Protein AF-A0A523SLI8-F1 (afdb_monomer)

Radius of gyration: 18.18 Å; Cα contacts (8 Å, |Δi|>4): 102; chains: 1; bounding box: 48×13×48 Å

Foldseek 3Di:
DVVLVVLLVVLVVQLVVLVVLLVVLVVLQVVLLVLCVVPDPDFDDDPSQRQDDDPDPSNVVSNVSNVSSVVSNVSSVVSNVVSVVVSVVSD

Secondary structure (DSSP, 8-state):
-HHHHHHHHHHHHHHHHHHHHHHHHHHHHHHHHHHHHHH-SS--EETTEE----SSHHHHHHHHHHHHHHHHHHHHHHHHHHHHHHHHHH-

Nearest PDB structures (foldseek):
  6h2f-assembly1_H  TM=8.607E-01  e=3.826E-01  Aeromonas hydrophila subsp. hydrophila AL09-71

Solvent-accessible surface area (backbone atoms only — not comparable to full-atom values): 4759 Å² total; per-residue (Å²): 111,67,70,57,51,54,53,51,53,52,35,53,53,52,28,51,51,15,48,50,38,27,53,52,11,52,52,32,34,54,51,14,51,51,48,40,61,75,73,37,95,78,67,45,66,60,94,88,44,62,69,57,75,56,97,49,73,66,35,58,52,16,42,51,33,35,54,51,11,53,53,31,32,55,50,11,49,52,42,29,51,51,32,52,53,54,48,65,74,74,110

pLDDT: mean 81.46, std 8.68, range [56.16, 93.38]

Mean predicted aligned error: 7.19 Å

Structure (mmCIF, N/CA/C/O backbone):
data_AF-A0A523SLI8-F1
#
_entry.id   AF-A0A523SLI8-F1
#
loop_
_atom_site.group_PDB
_atom_site.id
_atom_site.type_symbol
_atom_site.label_atom_id
_atom_site.label_alt_id
_atom_site.label_comp_id
_atom_site.label_asym_id
_atom_site.label_entity_id
_atom_site.label_seq_id
_atom_site.pdbx_PDB_ins_code
_atom_site.Cartn_x
_atom_site.Cartn_y
_atom_site.Cartn_z
_atom_site.occupancy
_atom_site.B_iso_or_equiv
_atom_site.auth_seq_id
_atom_site.auth_comp_id
_atom_site.auth_asym_id
_atom_site.auth_atom_id
_atom_site.pdbx_PDB_model_num
ATOM 1 N N . MET A 1 1 ? 26.932 -2.027 -25.769 1.00 64.50 1 MET A N 1
ATOM 2 C CA . MET A 1 1 ? 26.164 -3.279 -25.594 1.00 64.50 1 MET A CA 1
ATOM 3 C C . MET A 1 1 ? 26.068 -3.627 -24.114 1.00 64.50 1 MET A C 1
ATOM 5 O O . MET A 1 1 ? 24.961 -3.694 -23.610 1.00 64.50 1 MET A O 1
ATOM 9 N N . GLU A 1 2 ? 27.193 -3.724 -23.400 1.00 76.00 2 GLU A N 1
ATOM 10 C CA . GLU A 1 2 ? 27.246 -4.057 -21.961 1.00 76.00 2 GLU A CA 1
ATOM 11 C C . GLU A 1 2 ? 26.495 -3.062 -21.055 1.00 76.00 2 GLU A C 1
ATOM 13 O O . GLU A 1 2 ? 25.666 -3.476 -20.256 1.00 76.00 2 GLU A O 1
ATOM 18 N N . TYR A 1 3 ? 26.637 -1.750 -21.298 1.00 74.38 3 TYR A N 1
ATOM 19 C CA . TYR A 1 3 ? 25.900 -0.703 -20.566 1.00 74.38 3 TYR A CA 1
ATOM 20 C C . TYR A 1 3 ? 24.367 -0.843 -20.631 1.00 74.38 3 TYR A C 1
ATOM 22 O O . TYR A 1 3 ? 23.675 -0.603 -19.647 1.00 74.38 3 TYR A O 1
ATOM 30 N N . LEU A 1 4 ? 23.817 -1.228 -21.789 1.00 74.62 4 LEU A N 1
ATOM 31 C CA . LEU A 1 4 ? 22.368 -1.415 -21.940 1.00 74.62 4 LEU A CA 1
ATOM 32 C C . LEU A 1 4 ? 21.898 -2.700 -21.248 1.00 74.62 4 LEU A C 1
ATOM 34 O O . LEU A 1 4 ? 20.798 -2.734 -20.704 1.00 74.62 4 LEU A O 1
ATOM 38 N N . HIS A 1 5 ? 22.744 -3.731 -21.235 1.00 77.62 5 HIS A N 1
ATOM 39 C CA . HIS A 1 5 ? 22.453 -4.995 -20.570 1.00 77.62 5 HIS A CA 1
ATOM 40 C C . HIS A 1 5 ? 22.441 -4.842 -19.042 1.00 77.62 5 HIS A C 1
ATOM 42 O O . HIS A 1 5 ? 21.518 -5.316 -18.385 1.00 77.62 5 HIS A O 1
ATOM 48 N N . GLU A 1 6 ? 23.413 -4.121 -18.481 1.00 78.88 6 GLU A N 1
ATOM 49 C CA . GLU A 1 6 ? 23.503 -3.854 -17.041 1.00 78.88 6 GLU A CA 1
ATOM 50 C C . GLU A 1 6 ? 22.310 -3.024 -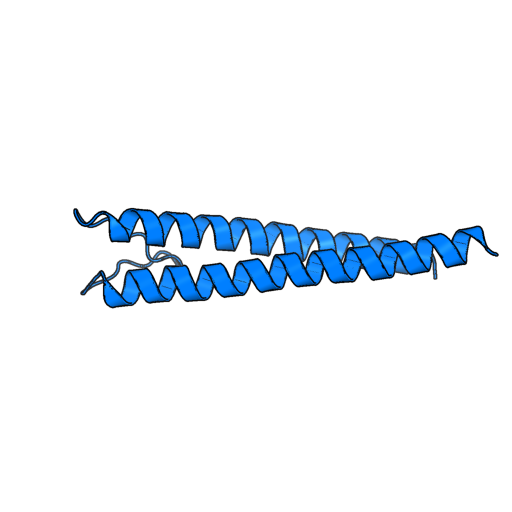16.544 1.00 78.88 6 GLU A C 1
ATOM 52 O O . GLU A 1 6 ? 21.664 -3.370 -15.556 1.00 78.88 6 GLU A O 1
ATOM 57 N N . LYS A 1 7 ? 21.913 -1.997 -17.305 1.00 76.69 7 LYS A N 1
ATOM 58 C CA . LYS A 1 7 ? 20.748 -1.165 -16.976 1.00 76.69 7 LYS A CA 1
ATOM 59 C C . LYS A 1 7 ? 19.418 -1.918 -17.082 1.00 76.69 7 LYS A C 1
ATOM 61 O O . LYS A 1 7 ? 18.493 -1.660 -16.312 1.00 76.69 7 LYS A O 1
ATOM 66 N N . ALA A 1 8 ? 19.309 -2.854 -18.027 1.00 74.88 8 ALA A N 1
ATOM 67 C CA . ALA A 1 8 ? 18.142 -3.725 -18.149 1.00 74.88 8 ALA A CA 1
ATOM 68 C C . ALA A 1 8 ? 18.036 -4.703 -16.966 1.00 74.88 8 ALA A C 1
ATOM 70 O O . ALA A 1 8 ? 16.937 -4.967 -16.473 1.00 74.88 8 ALA A O 1
ATOM 71 N N . GLU A 1 9 ? 19.167 -5.21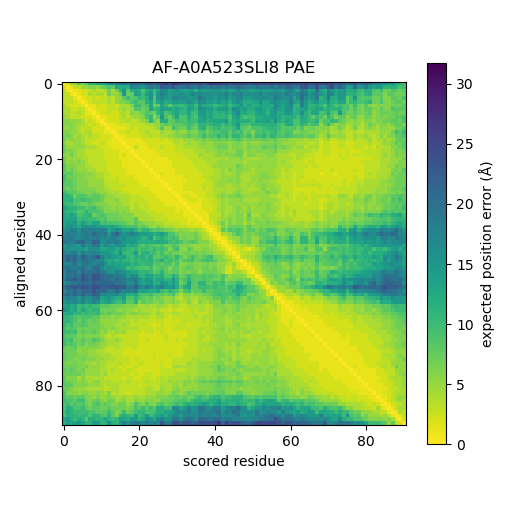6 -16.482 1.00 79.25 9 GLU A N 1
ATOM 72 C CA . GLU A 1 9 ? 19.215 -6.112 -15.329 1.00 79.25 9 GLU A CA 1
ATOM 73 C C . GLU A 1 9 ? 18.913 -5.381 -14.010 1.00 79.25 9 GLU A C 1
ATOM 75 O O . GLU A 1 9 ? 18.114 -5.871 -13.206 1.00 79.25 9 GLU A O 1
ATOM 80 N N . GLU A 1 10 ? 19.441 -4.168 -13.839 1.00 78.88 10 GLU A N 1
ATOM 81 C CA . GLU A 1 10 ? 19.122 -3.279 -12.716 1.00 78.88 10 GLU A CA 1
ATOM 82 C C . GLU A 1 10 ? 17.638 -2.876 -12.715 1.00 78.88 10 GLU A C 1
ATOM 84 O O . GLU A 1 10 ? 16.962 -2.935 -11.685 1.00 78.88 10 GLU A O 1
ATOM 89 N N . SER A 1 11 ? 17.082 -2.549 -13.886 1.00 75.25 11 SER A N 1
ATOM 90 C CA . SER A 1 11 ? 15.656 -2.248 -14.039 1.00 75.25 11 SER A CA 1
ATOM 91 C C . SER A 1 11 ? 14.770 -3.428 -13.630 1.00 75.25 11 SER A C 1
ATOM 93 O O . SER A 1 11 ? 13.782 -3.222 -12.926 1.00 75.25 11 SER A O 1
ATOM 95 N N . ARG A 1 12 ? 15.144 -4.665 -13.988 1.00 78.88 12 ARG A N 1
ATOM 96 C CA . ARG A 1 12 ? 14.423 -5.882 -13.578 1.00 78.88 12 ARG A CA 1
ATOM 97 C C . ARG A 1 12 ? 14.467 -6.091 -12.064 1.00 78.88 12 ARG A C 1
ATOM 99 O O . ARG A 1 12 ? 13.469 -6.500 -11.473 1.00 78.88 12 ARG A O 1
ATOM 106 N N . HIS A 1 13 ? 15.607 -5.821 -11.430 1.00 86.12 13 HIS A N 1
AT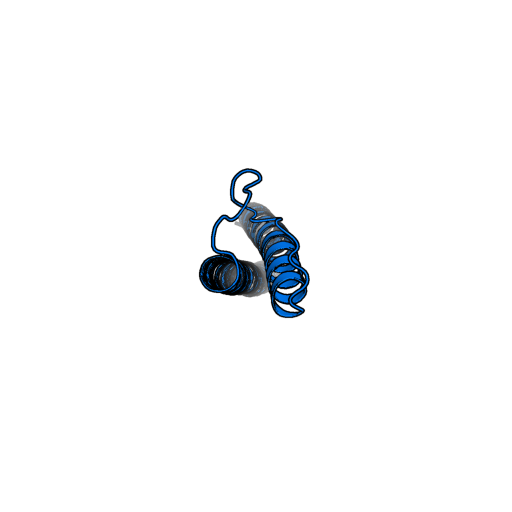OM 107 C CA . HIS A 1 13 ? 15.716 -5.889 -9.974 1.00 86.12 13 HIS A CA 1
ATOM 108 C C . HIS A 1 13 ? 14.798 -4.860 -9.301 1.00 86.12 13 HIS A C 1
ATOM 110 O O . HIS A 1 13 ? 14.017 -5.209 -8.417 1.00 86.12 13 HIS A O 1
ATOM 116 N N . ASN A 1 14 ? 14.829 -3.618 -9.780 1.00 85.50 14 ASN A N 1
ATOM 117 C CA . ASN A 1 14 ? 14.028 -2.522 -9.245 1.00 85.50 14 ASN A CA 1
ATOM 118 C C . ASN A 1 14 ? 12.517 -2.721 -9.455 1.00 85.50 14 ASN A C 1
ATOM 120 O O . ASN A 1 14 ? 11.721 -2.406 -8.570 1.00 85.50 14 ASN A O 1
ATOM 124 N N . GLU A 1 15 ? 12.113 -3.313 -10.581 1.00 83.50 15 GLU A N 1
ATOM 125 C CA . GLU A 1 15 ? 10.732 -3.744 -10.827 1.00 83.50 15 GLU A CA 1
ATOM 126 C C . GLU A 1 15 ? 10.276 -4.739 -9.744 1.00 83.50 15 GLU A C 1
ATOM 128 O O . GLU A 1 15 ? 9.214 -4.572 -9.143 1.00 83.50 15 GLU A O 1
ATOM 133 N N . ASN A 1 16 ? 11.121 -5.720 -9.409 1.00 88.19 16 ASN A N 1
ATOM 134 C CA . ASN A 1 16 ? 10.830 -6.701 -8.365 1.00 88.19 16 ASN A CA 1
ATOM 135 C C . ASN A 1 16 ? 10.717 -6.058 -6.968 1.00 88.19 16 ASN A C 1
ATOM 137 O O . ASN A 1 16 ? 9.859 -6.446 -6.177 1.00 88.19 16 ASN A O 1
ATOM 141 N N . VAL A 1 17 ? 11.530 -5.037 -6.673 1.00 89.88 17 VAL A N 1
ATOM 142 C CA . VAL A 1 17 ? 11.414 -4.246 -5.433 1.00 89.88 17 VAL A CA 1
ATOM 143 C C . VAL A 1 17 ? 10.064 -3.520 -5.372 1.00 89.88 17 VAL A C 1
ATOM 145 O O . VAL A 1 17 ? 9.383 -3.586 -4.348 1.00 89.88 17 VAL A O 1
ATOM 148 N N . GLY A 1 18 ? 9.632 -2.891 -6.471 1.00 88.94 18 GLY A N 1
ATOM 149 C CA . GLY A 1 18 ? 8.306 -2.268 -6.578 1.00 88.94 18 GLY A CA 1
ATOM 150 C C . GLY A 1 18 ? 7.162 -3.256 -6.319 1.00 88.94 18 GLY A C 1
ATOM 151 O O . GLY A 1 18 ? 6.233 -2.957 -5.557 1.00 88.94 18 GLY A O 1
ATOM 152 N N . TYR A 1 19 ? 7.273 -4.475 -6.855 1.00 88.81 19 TYR A N 1
ATOM 153 C CA . TYR A 1 19 ? 6.327 -5.557 -6.577 1.00 88.81 19 TYR A CA 1
ATOM 154 C C . TYR A 1 19 ? 6.324 -5.977 -5.104 1.00 88.81 19 TYR A C 1
ATOM 156 O O . TYR A 1 19 ? 5.248 -6.119 -4.523 1.00 88.81 19 TYR A O 1
ATOM 164 N N . MET A 1 20 ? 7.488 -6.131 -4.466 1.00 91.50 20 MET A N 1
ATOM 165 C CA . MET A 1 20 ? 7.565 -6.493 -3.044 1.00 91.50 20 MET A CA 1
ATOM 166 C C . MET A 1 20 ? 6.947 -5.423 -2.136 1.00 91.50 20 MET A C 1
ATOM 168 O O . MET A 1 20 ? 6.234 -5.764 -1.193 1.00 91.50 20 MET A O 1
ATOM 172 N N . ILE A 1 21 ? 7.161 -4.137 -2.440 1.00 92.69 21 ILE A N 1
ATOM 173 C CA . ILE A 1 21 ? 6.546 -3.016 -1.708 1.00 92.69 21 ILE A CA 1
ATOM 174 C C . ILE A 1 21 ? 5.021 -3.054 -1.859 1.00 92.69 21 ILE A C 1
ATOM 176 O O . ILE A 1 21 ? 4.295 -2.926 -0.871 1.00 92.69 21 ILE A O 1
ATOM 180 N N . THR A 1 22 ? 4.535 -3.292 -3.079 1.00 91.69 22 THR A N 1
ATOM 181 C CA . THR A 1 22 ? 3.101 -3.463 -3.351 1.00 91.69 22 THR A CA 1
ATOM 182 C C . THR A 1 22 ? 2.525 -4.627 -2.541 1.00 91.69 22 THR A C 1
ATOM 184 O O . THR A 1 22 ? 1.496 -4.472 -1.883 1.00 91.69 22 THR A O 1
ATOM 187 N N . LEU A 1 23 ? 3.209 -5.775 -2.528 1.00 93.38 23 LEU A N 1
ATOM 188 C CA . LEU A 1 23 ? 2.785 -6.970 -1.797 1.00 93.38 23 LEU A CA 1
ATOM 1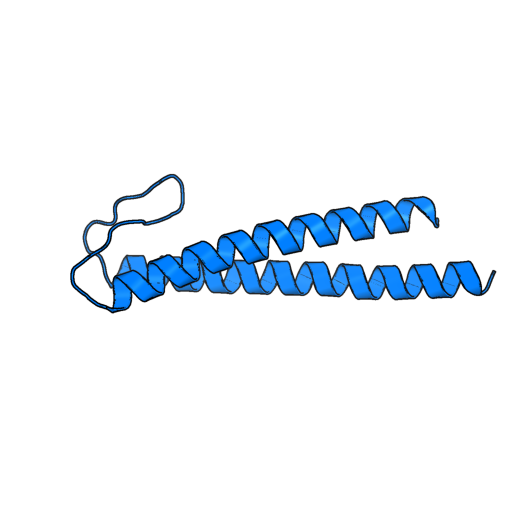89 C C . LEU A 1 23 ? 2.722 -6.719 -0.283 1.00 93.38 23 LEU A C 1
ATOM 191 O O . LEU A 1 23 ? 1.747 -7.094 0.366 1.00 93.38 23 LEU A O 1
ATOM 195 N N . ALA A 1 24 ? 3.727 -6.036 0.274 1.00 92.56 24 ALA A N 1
ATOM 196 C CA . ALA A 1 2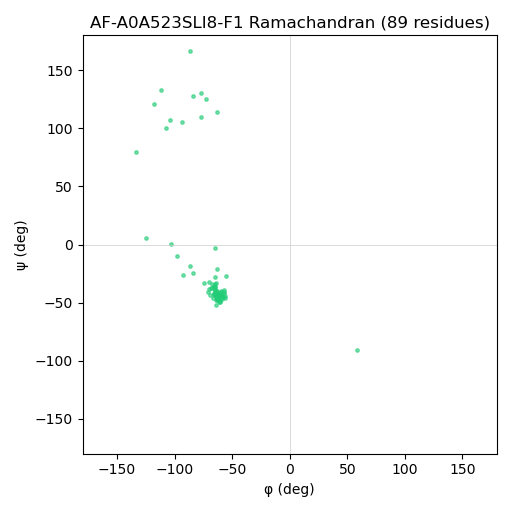4 ? 3.726 -5.623 1.673 1.00 92.56 24 ALA A CA 1
ATOM 197 C C . ALA A 1 24 ? 2.527 -4.711 1.980 1.00 92.56 24 ALA A C 1
ATOM 199 O O . ALA A 1 24 ? 1.831 -4.926 2.972 1.00 92.56 24 ALA A O 1
ATOM 200 N N . GLY A 1 25 ? 2.232 -3.752 1.096 1.00 91.81 25 GLY A N 1
ATOM 201 C CA . GLY A 1 25 ? 1.046 -2.902 1.194 1.00 91.81 25 GLY A CA 1
ATOM 202 C C . GLY A 1 25 ? -0.260 -3.701 1.254 1.00 91.81 25 GLY A C 1
ATOM 203 O O . GLY A 1 25 ? -1.090 -3.437 2.120 1.00 91.81 25 GLY A O 1
ATOM 204 N N . VAL A 1 26 ? -0.423 -4.734 0.418 1.00 92.00 26 VAL A N 1
ATOM 205 C CA . VAL A 1 26 ? -1.596 -5.632 0.463 1.00 92.00 26 VAL A CA 1
ATOM 206 C C . VAL A 1 26 ? -1.704 -6.361 1.806 1.00 92.00 26 VAL A C 1
ATOM 208 O O . VAL A 1 26 ? -2.793 -6.436 2.375 1.00 92.00 26 VAL A O 1
ATOM 211 N N . VAL A 1 27 ? -0.594 -6.876 2.342 1.00 92.88 27 VAL A N 1
ATOM 212 C CA . VAL A 1 27 ? -0.587 -7.575 3.639 1.00 92.88 27 VAL A CA 1
ATOM 213 C C . VAL A 1 27 ? -1.010 -6.638 4.771 1.00 92.88 27 VAL A C 1
ATOM 215 O O . VAL A 1 27 ? -1.861 -7.006 5.582 1.00 92.88 27 VAL A O 1
ATOM 218 N N . PHE A 1 28 ? -0.475 -5.414 4.804 1.00 89.00 28 PHE A N 1
ATOM 219 C CA . PHE A 1 28 ? -0.883 -4.409 5.788 1.00 89.00 28 PHE A CA 1
ATOM 220 C C . PHE A 1 28 ? -2.343 -3.985 5.617 1.00 89.00 28 PHE A C 1
ATOM 222 O O . PHE A 1 28 ? -3.014 -3.741 6.619 1.00 89.00 28 PHE A O 1
ATOM 229 N N . LEU A 1 29 ? -2.855 -3.944 4.382 1.00 88.06 29 LEU A N 1
ATOM 230 C CA . LEU A 1 29 ? -4.253 -3.613 4.115 1.00 88.06 29 LEU A CA 1
ATOM 231 C C . LEU A 1 29 ? -5.173 -4.678 4.713 1.00 88.06 29 LEU A C 1
ATOM 233 O O . LEU A 1 29 ? -6.054 -4.354 5.502 1.00 88.06 29 LEU A O 1
ATOM 237 N N . ILE A 1 30 ? -4.920 -5.951 4.398 1.00 90.00 30 ILE A N 1
ATOM 238 C CA . ILE A 1 30 ? -5.698 -7.080 4.920 1.00 90.00 30 ILE A CA 1
ATOM 239 C C . ILE A 1 30 ? -5.607 -7.125 6.449 1.00 90.00 30 ILE A C 1
ATOM 241 O O . ILE A 1 30 ? -6.629 -7.267 7.117 1.00 90.00 30 ILE A O 1
ATOM 245 N N . GLY A 1 31 ? -4.405 -6.962 7.010 1.00 87.88 31 GLY A N 1
ATOM 246 C CA . GLY A 1 31 ? -4.187 -6.962 8.456 1.00 87.88 31 GLY A CA 1
ATOM 247 C C . GLY A 1 31 ? -4.911 -5.822 9.176 1.00 87.88 31 GLY A C 1
ATOM 248 O O . GLY A 1 31 ? -5.594 -6.067 10.169 1.00 87.88 31 GLY A O 1
ATOM 249 N N . GLY A 1 32 ? -4.813 -4.593 8.661 1.00 85.19 32 GLY A N 1
ATOM 250 C CA . GLY A 1 32 ? -5.502 -3.426 9.215 1.00 85.19 32 GLY A CA 1
ATOM 251 C C . GLY A 1 32 ? -7.022 -3.567 9.139 1.00 85.19 32 GLY A C 1
ATOM 252 O O . GLY A 1 32 ? -7.708 -3.374 10.140 1.00 85.19 32 GLY A O 1
ATOM 253 N N . THR A 1 33 ? -7.554 -3.996 7.990 1.00 83.38 33 THR A N 1
ATOM 254 C CA . THR A 1 33 ? -8.998 -4.199 7.807 1.00 83.38 33 THR A CA 1
ATOM 255 C C . THR A 1 33 ? -9.540 -5.325 8.689 1.00 83.38 33 THR A C 1
ATOM 257 O O . THR A 1 33 ? -10.588 -5.148 9.309 1.00 83.38 33 THR A O 1
ATOM 260 N N . LEU A 1 34 ? -8.833 -6.457 8.796 1.00 85.69 34 LEU A N 1
ATOM 261 C CA . LEU A 1 34 ? -9.215 -7.545 9.701 1.00 85.69 34 LEU A CA 1
ATOM 262 C C . LEU A 1 34 ? -9.214 -7.083 11.156 1.00 85.69 34 LEU A C 1
ATOM 264 O O . LEU A 1 34 ? -10.160 -7.381 11.881 1.00 85.69 34 LEU A O 1
ATOM 268 N N . LEU A 1 35 ? -8.192 -6.329 11.576 1.00 84.75 35 LEU A N 1
ATOM 269 C CA . LEU A 1 35 ? -8.116 -5.806 12.936 1.00 84.75 35 LEU A CA 1
ATOM 270 C C . LEU A 1 35 ? -9.296 -4.873 13.237 1.00 84.75 35 LEU A C 1
ATOM 272 O O . LEU A 1 35 ? -9.909 -4.995 14.297 1.00 84.75 35 LEU A O 1
ATOM 276 N N . THR A 1 36 ? -9.682 -3.996 12.309 1.00 80.75 36 THR A N 1
ATOM 277 C CA . THR A 1 36 ? -10.863 -3.146 12.510 1.00 80.75 36 THR A CA 1
ATOM 278 C C . THR A 1 36 ? -12.155 -3.962 12.555 1.00 80.75 36 THR A C 1
ATOM 280 O O . THR A 1 36 ? -12.983 -3.721 13.429 1.00 80.75 36 THR A O 1
ATOM 283 N N . ALA A 1 37 ? -12.304 -4.965 11.685 1.00 79.56 37 ALA A N 1
ATOM 284 C CA . ALA A 1 37 ? -13.493 -5.817 11.632 1.00 79.56 37 ALA A CA 1
ATOM 285 C C . ALA A 1 37 ? -13.707 -6.652 12.907 1.00 79.56 37 ALA A C 1
ATOM 287 O O . ALA A 1 37 ? -14.847 -6.899 13.284 1.00 79.56 37 ALA A O 1
ATOM 288 N N . VAL A 1 38 ? -12.635 -7.082 13.585 1.00 81.75 38 VAL A N 1
ATOM 289 C CA . VAL A 1 38 ? -12.756 -7.818 14.861 1.00 81.75 38 VAL A CA 1
ATOM 290 C C . VAL A 1 38 ? -12.917 -6.901 16.073 1.00 81.75 38 VAL A C 1
ATOM 292 O O . VAL A 1 38 ? -13.431 -7.337 17.099 1.00 81.75 38 VAL A O 1
ATOM 295 N N . THR A 1 39 ? -12.458 -5.650 15.982 1.00 76.88 39 THR A N 1
ATOM 296 C CA . THR A 1 39 ? -12.453 -4.714 17.119 1.00 76.88 39 THR A CA 1
ATOM 297 C C . THR A 1 39 ? -13.716 -3.850 17.164 1.00 76.88 39 THR A C 1
ATOM 299 O O . THR A 1 39 ? -14.097 -3.379 18.235 1.00 76.88 39 THR A O 1
ATOM 302 N N . VAL A 1 40 ? -14.364 -3.615 16.020 1.00 73.31 40 VAL A N 1
ATOM 303 C CA . VAL A 1 40 ? -15.510 -2.708 15.895 1.00 73.31 40 VAL A CA 1
ATOM 304 C C . VAL A 1 40 ? -16.742 -3.482 15.436 1.00 73.31 40 VAL A C 1
ATOM 306 O O . VAL A 1 40 ? -16.738 -4.073 14.361 1.00 73.31 40 VAL A O 1
ATOM 309 N N . SER A 1 41 ? -17.807 -3.450 16.242 1.00 71.31 41 SER A N 1
ATOM 310 C CA . SER A 1 41 ? -19.069 -4.141 15.940 1.00 71.31 41 SER A CA 1
ATOM 311 C C . SER A 1 41 ? -19.848 -3.507 14.783 1.00 71.31 41 SER A C 1
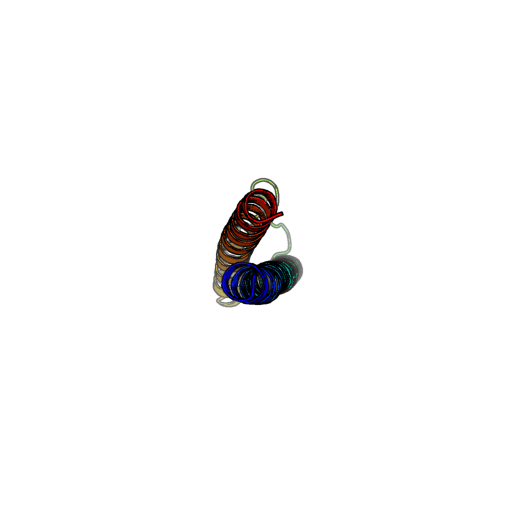ATOM 313 O O . SER A 1 41 ? -20.525 -4.222 14.053 1.00 71.31 41 SER A O 1
ATOM 315 N N . ASP A 1 42 ? -19.753 -2.183 14.620 1.00 74.62 42 ASP A N 1
ATOM 316 C CA . ASP A 1 42 ? -20.403 -1.422 13.544 1.00 74.62 42 ASP A CA 1
ATOM 317 C C . ASP A 1 42 ? -19.391 -0.441 12.916 1.00 74.62 42 ASP A C 1
ATOM 319 O O . ASP A 1 42 ? -19.267 0.711 13.341 1.00 74.62 42 ASP A O 1
ATOM 323 N N . PRO A 1 43 ? -18.516 -0.929 12.017 1.00 71.00 43 PRO A N 1
ATOM 324 C CA . PRO A 1 43 ? -17.466 -0.106 11.438 1.00 71.00 43 PRO A CA 1
ATOM 325 C C . PRO A 1 43 ? -18.048 0.891 10.435 1.00 71.00 43 PRO A C 1
ATOM 327 O O . PRO A 1 43 ? -18.682 0.505 9.457 1.00 71.00 43 PRO A O 1
ATOM 330 N N . GLU A 1 44 ? -17.766 2.178 10.634 1.00 77.69 44 GLU A N 1
ATOM 331 C CA . GLU A 1 44 ? -18.004 3.199 9.614 1.00 77.69 44 GLU A CA 1
ATOM 332 C C . GLU A 1 44 ? -16.921 3.143 8.530 1.00 77.69 44 GLU A C 1
ATOM 334 O O . GLU A 1 44 ? -15.718 3.142 8.823 1.00 77.69 44 GLU A O 1
ATOM 339 N N . TRP A 1 45 ? -17.358 3.122 7.269 1.00 78.25 45 TRP A N 1
ATOM 340 C CA . TRP A 1 45 ? -16.490 2.977 6.103 1.00 78.25 45 TRP A CA 1
ATOM 341 C C . TRP A 1 45 ? -16.455 4.254 5.276 1.00 78.25 45 TRP A C 1
ATOM 343 O O . TRP A 1 45 ? -17.490 4.794 4.890 1.00 78.25 45 TRP A O 1
ATOM 353 N N . PHE A 1 46 ? -15.252 4.683 4.910 1.00 75.94 46 PHE A N 1
ATOM 354 C CA . PHE A 1 46 ? -15.038 5.608 3.806 1.00 75.94 46 PHE A CA 1
ATOM 355 C C . PHE A 1 46 ? -14.429 4.820 2.648 1.00 75.94 46 PHE A C 1
ATOM 357 O O . PHE A 1 46 ? -13.238 4.503 2.658 1.00 75.94 46 PHE A O 1
ATOM 364 N N . LEU A 1 47 ? -15.263 4.454 1.669 1.00 73.94 47 LEU A N 1
ATOM 365 C CA . LEU A 1 47 ? -14.937 3.516 0.585 1.00 73.94 47 LEU A CA 1
ATOM 366 C C . LEU A 1 47 ? -14.509 2.134 1.114 1.00 73.94 47 LEU A C 1
ATOM 368 O O . LEU A 1 47 ? -15.346 1.263 1.315 1.00 73.94 47 LEU A O 1
ATOM 372 N N . ILE A 1 48 ? -13.208 1.951 1.342 1.00 69.88 48 ILE A N 1
ATOM 373 C CA . ILE A 1 48 ? -12.557 0.708 1.792 1.00 69.88 48 ILE A CA 1
ATOM 374 C C . ILE A 1 48 ? -11.733 0.937 3.073 1.00 69.88 48 ILE A C 1
ATOM 376 O O . ILE A 1 48 ? -11.007 0.053 3.525 1.00 69.88 48 ILE A O 1
ATOM 380 N N . ILE A 1 49 ? -11.816 2.141 3.649 1.00 71.44 49 ILE A N 1
ATOM 381 C CA . ILE A 1 49 ? -11.096 2.554 4.854 1.00 71.44 49 ILE A CA 1
ATOM 382 C C . ILE A 1 49 ? -12.082 2.552 6.020 1.00 71.44 49 ILE A C 1
ATOM 384 O O . ILE A 1 49 ? -12.929 3.448 6.084 1.00 71.44 49 ILE A O 1
ATOM 388 N N . PRO A 1 50 ? -11.998 1.587 6.948 1.00 72.69 50 PRO A N 1
ATOM 389 C CA . PRO A 1 50 ? -12.778 1.661 8.166 1.00 72.69 50 PRO A CA 1
ATOM 390 C C . PRO A 1 50 ? -12.102 2.675 9.101 1.00 72.69 50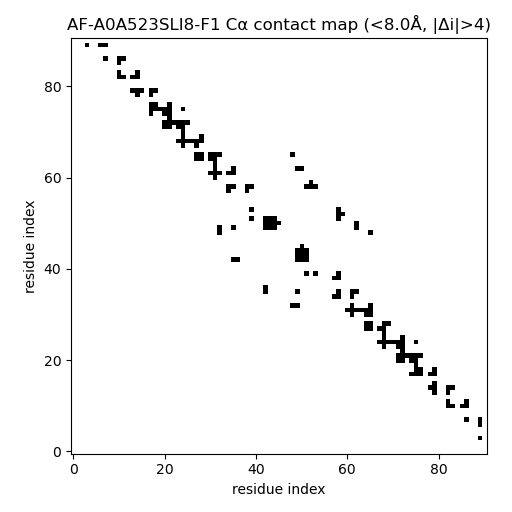 PRO A C 1
ATOM 392 O O . PRO A 1 50 ? -10.992 2.446 9.583 1.00 72.69 50 PRO A O 1
ATOM 395 N N . TYR A 1 51 ? -12.731 3.834 9.298 1.00 70.81 51 TYR A N 1
ATOM 396 C CA . TYR A 1 51 ? -12.131 4.972 10.015 1.00 70.81 51 TYR A CA 1
ATOM 397 C C . TYR A 1 51 ? -12.664 5.138 11.440 1.00 70.81 51 TYR A C 1
ATOM 399 O O . TYR A 1 51 ? -12.266 6.066 12.140 1.00 70.81 51 TYR A O 1
ATOM 407 N N . HIS A 1 52 ? -13.568 4.262 11.875 1.00 68.81 52 HIS A N 1
ATOM 408 C CA . HIS A 1 52 ? -14.208 4.380 13.176 1.00 68.81 52 HIS A CA 1
ATOM 409 C C . HIS A 1 52 ? -13.182 4.250 14.315 1.00 68.81 52 HIS A C 1
ATOM 411 O O . HIS A 1 52 ? -12.582 3.189 14.517 1.00 68.81 52 HIS A O 1
ATOM 417 N N . ILE A 1 53 ? -12.990 5.342 15.061 1.00 66.50 53 ILE A N 1
ATOM 418 C CA . ILE A 1 53 ? -12.078 5.409 16.205 1.00 66.50 53 ILE A CA 1
ATOM 419 C C . ILE A 1 53 ? -12.875 5.102 17.472 1.00 66.50 53 ILE A C 1
ATOM 421 O O . ILE A 1 53 ? -13.635 5.941 17.952 1.00 66.50 53 ILE A O 1
ATOM 425 N N . THR A 1 54 ? -12.705 3.901 18.026 1.00 69.62 54 THR A N 1
ATOM 426 C CA . THR A 1 54 ? -13.252 3.567 19.352 1.00 69.62 54 THR A CA 1
ATOM 427 C C . THR A 1 54 ? -12.272 3.968 20.456 1.00 69.62 54 THR A C 1
ATOM 429 O O . THR A 1 54 ? -11.091 4.205 20.208 1.00 69.62 54 THR A O 1
ATOM 432 N N . SER A 1 55 ? -12.722 3.993 21.716 1.00 71.00 55 SER A N 1
ATOM 433 C CA . SER A 1 55 ? -11.845 4.224 22.879 1.00 71.00 55 SER A CA 1
ATOM 434 C C . SER A 1 55 ? -10.807 3.111 23.106 1.00 71.00 55 SER A C 1
ATOM 436 O O . SER A 1 55 ? -9.990 3.209 24.021 1.00 71.00 55 SER A O 1
ATOM 438 N N . HIS A 1 56 ? -10.834 2.039 22.306 1.00 71.00 56 HIS A N 1
ATOM 439 C CA . HIS A 1 56 ? -9.913 0.919 22.426 1.00 71.00 56 HIS A CA 1
ATOM 440 C C . HIS A 1 56 ? -8.598 1.223 21.682 1.00 71.00 56 HIS A C 1
ATOM 442 O O . HIS A 1 56 ? -8.637 1.514 20.485 1.00 71.00 56 HIS A O 1
ATOM 448 N N . PRO A 1 57 ? -7.412 1.081 22.311 1.00 72.38 57 PRO A N 1
ATOM 449 C CA . PRO A 1 57 ? -6.122 1.364 21.664 1.00 72.38 57 PRO A CA 1
ATOM 450 C C . PRO A 1 57 ? -5.882 0.595 20.353 1.00 72.38 57 PRO A C 1
ATOM 452 O O . PRO A 1 57 ? -5.185 1.090 19.472 1.00 72.38 57 PRO A O 1
ATOM 455 N N . TYR A 1 58 ? -6.489 -0.585 20.183 1.00 76.31 58 TYR A N 1
ATOM 456 C CA . TYR A 1 58 ? -6.377 -1.391 18.962 1.00 76.31 58 TYR A CA 1
ATOM 457 C C . TYR A 1 58 ? -6.988 -0.729 17.721 1.00 76.31 58 TYR A C 1
ATOM 459 O O . TYR A 1 58 ? -6.501 -0.957 16.617 1.00 76.31 58 TYR A O 1
ATOM 467 N N . SER A 1 59 ? -7.994 0.132 17.889 1.00 75.25 59 SER A N 1
ATOM 468 C CA . SER A 1 59 ? -8.605 0.877 16.781 1.00 75.25 59 SER A CA 1
ATOM 469 C C . SER A 1 59 ? -7.610 1.856 16.144 1.00 75.25 59 SER A C 1
ATOM 471 O O . SER A 1 59 ? -7.542 1.977 14.921 1.00 75.25 59 SER A O 1
ATOM 473 N N . LEU A 1 60 ? -6.751 2.470 16.963 1.00 81.50 60 LEU A N 1
ATOM 474 C CA . LEU A 1 60 ? -5.718 3.395 16.500 1.00 81.50 60 LEU A CA 1
ATOM 475 C C . LEU A 1 60 ? -4.612 2.662 15.723 1.00 81.50 60 LEU A C 1
ATOM 477 O O . LEU A 1 60 ? -4.151 3.145 14.688 1.00 81.50 60 LEU A O 1
ATOM 481 N N . PHE A 1 61 ? -4.236 1.461 16.174 1.00 83.88 61 PHE A N 1
ATOM 482 C CA . PHE A 1 61 ? -3.315 0.586 15.441 1.00 83.88 61 PHE A CA 1
ATOM 483 C C . PHE A 1 61 ? -3.886 0.140 14.097 1.00 83.88 61 PHE A C 1
ATOM 485 O O . PHE A 1 61 ? -3.178 0.190 13.093 1.00 83.88 61 PHE A O 1
ATOM 492 N N . ALA A 1 62 ? -5.160 -0.254 14.069 1.00 82.56 62 ALA A N 1
ATOM 493 C CA . ALA A 1 62 ? -5.823 -0.689 12.849 1.00 82.56 62 ALA A CA 1
ATOM 494 C C . ALA A 1 62 ? -5.837 0.432 11.801 1.00 82.56 62 ALA A C 1
ATOM 496 O O . ALA A 1 62 ? -5.355 0.237 10.687 1.00 82.56 62 ALA A O 1
ATOM 497 N N . LEU A 1 63 ? -6.248 1.640 12.199 1.00 82.62 63 LEU A N 1
ATOM 498 C CA . LEU A 1 63 ? -6.262 2.816 11.328 1.00 82.62 63 LEU A CA 1
ATOM 499 C C . LEU A 1 63 ? -4.853 3.181 10.833 1.00 82.62 63 LEU A C 1
ATOM 501 O O . LEU A 1 63 ? -4.665 3.461 9.649 1.00 82.62 63 LEU A O 1
ATOM 505 N N . THR A 1 64 ? -3.844 3.114 11.707 1.00 86.94 64 THR A N 1
ATOM 506 C CA . THR A 1 64 ? -2.447 3.393 11.333 1.00 86.94 64 THR A CA 1
ATOM 507 C C . THR A 1 64 ? -1.928 2.388 10.303 1.00 86.94 64 THR A C 1
ATOM 509 O O . THR A 1 64 ? -1.321 2.789 9.308 1.00 86.94 64 THR A O 1
ATOM 512 N N . PHE A 1 65 ? -2.196 1.091 10.488 1.00 87.25 65 PHE A N 1
ATOM 513 C CA . PHE A 1 65 ? -1.822 0.066 9.510 1.00 87.25 65 PHE A CA 1
ATOM 514 C C . PHE A 1 65 ? -2.564 0.225 8.191 1.00 87.25 65 PHE A C 1
ATOM 516 O O . PHE A 1 65 ? -1.950 0.081 7.137 1.00 87.25 65 PHE A O 1
ATOM 523 N N . THR A 1 66 ? -3.843 0.589 8.230 1.00 86.12 66 THR A N 1
ATOM 524 C CA . THR A 1 66 ? -4.619 0.864 7.024 1.00 86.12 66 THR A CA 1
ATOM 525 C C . THR A 1 66 ? -4.039 2.052 6.249 1.00 86.12 66 THR A C 1
ATOM 527 O O . THR A 1 66 ? -3.829 1.933 5.046 1.00 86.12 66 THR A O 1
ATOM 530 N N . ILE A 1 67 ? -3.694 3.167 6.903 1.00 88.12 67 ILE A N 1
ATOM 531 C CA . ILE A 1 67 ? -3.053 4.315 6.230 1.00 88.12 67 ILE A CA 1
ATOM 532 C C . ILE A 1 67 ? -1.697 3.918 5.634 1.00 88.12 67 ILE A C 1
ATOM 534 O O . ILE A 1 67 ? -1.416 4.226 4.473 1.00 88.12 67 ILE A O 1
ATOM 538 N N . LEU A 1 68 ? -0.866 3.211 6.404 1.00 91.44 68 LEU A N 1
ATOM 539 C CA . LEU A 1 68 ? 0.441 2.748 5.941 1.00 91.44 68 LEU A CA 1
ATOM 540 C C . LEU A 1 68 ? 0.313 1.829 4.719 1.00 91.44 68 LEU A C 1
ATOM 542 O O . LEU A 1 68 ? 1.091 1.949 3.774 1.00 91.44 68 LEU A O 1
ATOM 546 N N . ALA A 1 69 ? -0.694 0.956 4.710 1.00 90.50 69 ALA A N 1
ATOM 547 C CA . ALA A 1 69 ? -0.985 0.074 3.592 1.00 90.50 69 ALA A CA 1
ATOM 548 C C . ALA A 1 69 ? -1.264 0.848 2.300 1.00 90.50 69 ALA A C 1
ATOM 550 O O . ALA A 1 69 ? -0.696 0.519 1.260 1.00 90.50 69 ALA A O 1
ATOM 551 N N . TYR A 1 70 ? -2.079 1.907 2.360 1.00 89.75 70 TYR A N 1
ATOM 552 C CA . TYR A 1 70 ? -2.360 2.743 1.189 1.00 89.75 70 TYR A CA 1
ATOM 553 C C . TYR A 1 70 ? -1.124 3.484 0.687 1.00 89.75 70 TYR A C 1
ATOM 555 O O . TYR A 1 70 ? -0.918 3.564 -0.523 1.00 89.75 70 TYR A O 1
ATOM 563 N N . LEU A 1 71 ? -0.278 3.985 1.591 1.00 93.00 71 LEU A N 1
ATOM 564 C CA . LEU A 1 71 ? 0.982 4.628 1.211 1.00 93.00 71 LEU A CA 1
ATOM 565 C C . LEU A 1 71 ? 1.928 3.643 0.516 1.00 93.00 71 LEU A C 1
ATOM 567 O O . LEU A 1 71 ? 2.492 3.966 -0.530 1.00 93.00 71 LEU A O 1
ATOM 571 N N . LEU A 1 72 ? 2.068 2.433 1.063 1.00 92.38 72 LEU A N 1
ATOM 572 C CA . LEU A 1 72 ? 2.886 1.373 0.473 1.00 92.38 72 LEU A CA 1
ATOM 573 C C . LEU A 1 72 ? 2.338 0.925 -0.883 1.00 92.38 72 LEU A C 1
ATOM 575 O O . LEU A 1 72 ? 3.111 0.787 -1.825 1.00 92.38 72 LEU A O 1
ATOM 579 N N . LEU A 1 73 ? 1.021 0.757 -1.013 1.00 92.69 73 LEU A N 1
ATOM 580 C CA . LEU A 1 73 ? 0.379 0.414 -2.283 1.00 92.69 73 LEU A CA 1
ATOM 581 C C . LEU A 1 73 ? 0.600 1.499 -3.338 1.00 92.69 73 LEU A C 1
ATOM 583 O O . LEU A 1 73 ? 1.037 1.191 -4.443 1.00 92.69 73 LEU A O 1
ATOM 587 N N . ALA A 1 74 ? 0.346 2.765 -3.002 1.00 93.31 74 ALA A N 1
ATOM 588 C CA . ALA A 1 74 ? 0.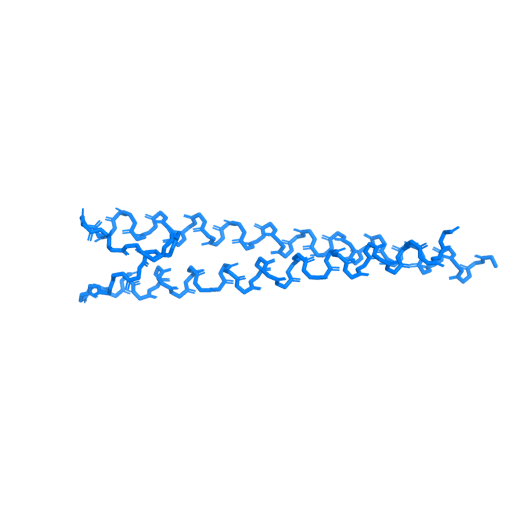529 3.874 -3.932 1.00 93.31 74 ALA A CA 1
ATOM 589 C C . ALA A 1 74 ? 1.993 3.997 -4.382 1.00 93.31 74 ALA A C 1
ATOM 591 O O . ALA A 1 74 ? 2.265 4.120 -5.576 1.00 93.31 74 ALA A O 1
ATOM 592 N N . CYS A 1 75 ? 2.937 3.906 -3.440 1.00 92.81 75 CYS A N 1
ATOM 593 C CA . CYS A 1 75 ? 4.365 3.971 -3.735 1.00 92.81 75 CYS A CA 1
ATOM 594 C C . CYS A 1 75 ? 4.832 2.761 -4.559 1.00 92.81 75 CYS A C 1
ATOM 596 O O . CYS A 1 75 ? 5.507 2.928 -5.571 1.00 92.81 75 CYS A O 1
ATOM 598 N N . GLY A 1 76 ? 4.422 1.548 -4.179 1.00 91.50 76 GLY A N 1
ATOM 599 C CA . GLY A 1 76 ? 4.758 0.312 -4.885 1.00 91.50 76 GLY A CA 1
ATOM 600 C C . GLY A 1 76 ? 4.253 0.303 -6.328 1.00 91.50 76 GLY A C 1
ATOM 601 O O . GLY A 1 76 ? 5.020 -0.004 -7.243 1.00 91.50 76 GLY A O 1
ATOM 602 N N . ILE A 1 77 ? 3.006 0.727 -6.556 1.00 90.31 77 ILE A N 1
ATOM 603 C CA . ILE A 1 77 ? 2.434 0.860 -7.903 1.00 90.31 77 ILE A CA 1
ATOM 604 C C . ILE A 1 77 ? 3.190 1.927 -8.701 1.00 90.31 77 ILE A C 1
ATOM 606 O O . ILE A 1 77 ? 3.599 1.661 -9.831 1.00 90.31 77 ILE A O 1
ATOM 610 N N . ALA A 1 78 ? 3.423 3.110 -8.123 1.00 91.50 78 ALA A N 1
ATOM 611 C CA . ALA A 1 78 ? 4.136 4.192 -8.799 1.00 91.50 78 ALA A CA 1
ATOM 612 C C . ALA A 1 78 ? 5.554 3.775 -9.220 1.00 91.50 78 ALA A C 1
ATOM 614 O O . ALA A 1 78 ? 5.949 4.010 -10.361 1.00 91.50 78 ALA A O 1
ATOM 615 N N . LEU A 1 79 ? 6.295 3.103 -8.334 1.00 89.00 79 LEU A N 1
ATOM 616 C CA . LEU A 1 79 ? 7.626 2.570 -8.626 1.00 89.00 79 LEU A CA 1
ATOM 617 C C . LEU A 1 79 ? 7.578 1.487 -9.706 1.00 89.00 79 LEU A C 1
ATOM 619 O O . LEU A 1 79 ? 8.368 1.529 -10.645 1.00 89.00 79 LEU A O 1
ATOM 623 N N . SER A 1 80 ? 6.626 0.558 -9.627 1.00 86.31 80 SER A N 1
ATOM 624 C CA . SER A 1 80 ? 6.478 -0.514 -10.622 1.00 86.31 80 SER A CA 1
ATOM 625 C C . SER A 1 80 ? 6.199 0.050 -12.021 1.00 86.31 80 SER A C 1
ATOM 627 O O . SER A 1 80 ? 6.826 -0.365 -13.000 1.00 86.31 80 SER A O 1
ATOM 629 N N . VAL A 1 81 ? 5.319 1.055 -12.122 1.00 88.00 81 VAL A N 1
ATOM 630 C CA . VAL A 1 81 ? 5.030 1.768 -13.378 1.00 88.00 81 VAL A CA 1
ATOM 631 C C . VAL A 1 81 ? 6.253 2.547 -13.859 1.00 88.00 81 VAL A C 1
ATOM 633 O O . VAL A 1 81 ? 6.583 2.502 -15.046 1.00 88.00 81 VAL A O 1
ATOM 636 N N . TYR A 1 82 ? 6.953 3.233 -12.955 1.00 87.94 82 TYR A N 1
ATOM 637 C CA . TYR A 1 82 ? 8.156 3.995 -13.277 1.00 87.94 82 TYR A CA 1
ATOM 638 C C . TYR A 1 82 ? 9.259 3.103 -13.860 1.00 87.94 82 TYR A C 1
ATOM 640 O O . TYR A 1 82 ? 9.788 3.400 -14.934 1.00 87.94 82 TYR A O 1
ATOM 648 N N . TYR A 1 83 ? 9.564 1.977 -13.209 1.00 83.62 83 TYR A N 1
ATOM 649 C CA . TYR A 1 83 ? 10.589 1.040 -13.673 1.00 83.62 83 TYR A CA 1
ATOM 650 C C . TYR A 1 83 ? 10.184 0.314 -14.959 1.00 83.62 83 TYR A C 1
ATOM 652 O O . TYR A 1 83 ? 11.021 0.161 -15.846 1.00 83.62 83 TYR A O 1
ATOM 660 N N . THR A 1 84 ? 8.903 -0.039 -15.119 1.00 81.19 84 THR A N 1
ATOM 661 C CA . THR A 1 84 ? 8.377 -0.592 -16.382 1.00 81.19 84 THR A CA 1
ATOM 662 C C . THR A 1 84 ? 8.535 0.400 -17.532 1.00 81.19 84 THR A C 1
ATOM 664 O O . THR A 1 84 ? 8.981 0.038 -18.621 1.00 81.19 84 THR A O 1
ATOM 667 N N . THR A 1 85 ? 8.212 1.673 -17.285 1.00 81.31 85 THR A N 1
ATOM 668 C CA . THR A 1 85 ? 8.347 2.730 -18.291 1.00 81.31 85 THR A CA 1
ATOM 669 C C . THR A 1 85 ? 9.809 2.900 -18.675 1.00 81.31 85 THR A C 1
ATOM 671 O O . THR A 1 85 ? 10.120 2.887 -19.859 1.00 81.31 85 THR A O 1
ATOM 674 N N . GLN A 1 86 ? 10.722 2.984 -17.698 1.00 78.44 86 GLN A N 1
ATOM 675 C CA . GLN A 1 86 ? 12.160 3.046 -17.966 1.00 78.44 86 GLN A CA 1
ATOM 676 C C . GLN A 1 86 ? 12.649 1.862 -18.808 1.00 78.44 86 GLN A C 1
ATOM 678 O O . GLN A 1 86 ? 13.354 2.076 -19.789 1.00 78.44 86 GLN A O 1
ATOM 683 N N . ARG A 1 87 ? 12.241 0.631 -18.478 1.00 70.69 87 ARG A N 1
ATOM 684 C CA . ARG A 1 87 ? 12.594 -0.574 -19.239 1.00 70.69 87 ARG A CA 1
ATOM 685 C C . ARG A 1 87 ? 12.170 -0.485 -20.705 1.00 70.69 87 ARG A C 1
ATOM 687 O O . ARG A 1 87 ? 12.948 -0.866 -21.573 1.00 70.69 87 ARG A O 1
ATOM 694 N N . SER A 1 88 ? 10.981 0.058 -20.980 1.00 73.00 88 SER A N 1
ATOM 695 C CA . SER A 1 88 ? 10.475 0.249 -22.345 1.00 73.00 88 SER A CA 1
ATOM 696 C C . SER A 1 88 ? 11.310 1.217 -23.189 1.00 73.00 88 SER A C 1
ATOM 698 O O . SER A 1 88 ? 11.193 1.174 -24.407 1.00 73.00 88 SER A O 1
ATOM 700 N N . TRP A 1 89 ? 12.110 2.099 -22.581 1.00 64.56 89 TRP A N 1
ATOM 701 C CA . TRP A 1 89 ? 13.004 3.009 -23.309 1.00 64.56 89 TRP A CA 1
ATOM 702 C C . TRP A 1 89 ? 14.372 2.392 -23.628 1.00 64.56 89 TRP A C 1
ATOM 704 O O . TRP A 1 89 ? 15.090 2.921 -24.473 1.00 64.56 89 TRP A O 1
ATOM 714 N N . TYR A 1 90 ? 14.762 1.321 -22.928 1.00 60.53 90 TYR A N 1
ATOM 715 C CA . TYR A 1 90 ? 16.056 0.650 -23.114 1.00 60.53 90 TYR A CA 1
ATOM 716 C C . TYR A 1 90 ? 15.981 -0.593 -24.0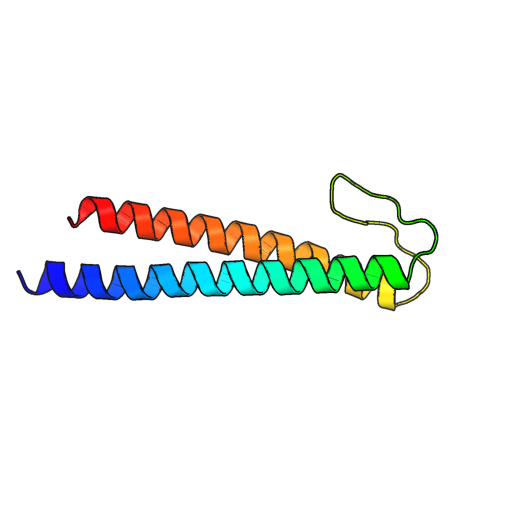15 1.00 60.53 90 TYR A C 1
ATOM 718 O O . TYR A 1 90 ? 17.032 -1.128 -24.372 1.00 60.53 90 TYR A O 1
ATOM 726 N N . MET A 1 91 ? 14.769 -1.048 -24.354 1.00 56.16 91 MET A N 1
ATOM 727 C CA . MET A 1 91 ? 14.478 -2.109 -25.330 1.00 56.16 91 MET A CA 1
ATOM 728 C C . MET A 1 91 ? 14.129 -1.506 -26.687 1.00 56.16 91 MET A C 1
ATOM 730 O O . MET A 1 91 ? 14.548 -2.106 -27.700 1.00 56.16 91 MET A O 1
#

Sequence (91 aa):
MEYLHEKAEESRHNENVGYMITLAGVVFLIGGTLLTAVTVSDPEWFLIIPYHITSHPYSLFALTFTILAYLLLACGIALSVYYTTQRSWYM